Protein AF-A0A0S8AKG5-F1 (afdb_monomer)

Nearest PDB structures (foldseek):
  7lkm-assembly2_B  TM=8.120E-01  e=6.354E-02  Xanthomonas citri pv. citri str. 306
  5htl-assembly1_B  TM=9.696E-01  e=2.801E-01  Vibrio cholerae
  8pfa-assembly1_B  TM=9.242E-01  e=2.634E-01  Thermus thermophilus HB27
  7lko-assembly2_A  TM=8.336E-01  e=2.057E-01  Xanthomonas citri pv. citri str. 306

pLDDT: mean 70.26, std 14.14, range [35.06, 87.44]

Mean predicted aligned error: 18.58 Å

Secondary structure (DSSP, 8-state):
--HHHHHHHHHHHHHHHHHHTPPP---TT--HHHHHHHHHHHTT-----------------SS--SS--HHHHHHHTTSS-HHHHHHHHHHHHHH---HHHHHHHTTSS-HHHHHHHHHHHHHHHHHHHTTS--

Radius of gyration: 28.63 Å; Cα contacts (8 Å, |Δi|>4): 59; chains: 1; bounding box: 53×50×78 Å

Structure (mmCIF, N/CA/C/O backbone):
data_AF-A0A0S8AKG5-F1
#
_entry.id   AF-A0A0S8AKG5-F1
#
loop_
_atom_site.group_PDB
_atom_site.id
_atom_site.type_symbol
_atom_site.label_atom_id
_atom_site.label_alt_id
_atom_site.label_comp_id
_atom_site.label_asym_id
_atom_site.label_entity_id
_atom_site.label_seq_id
_atom_site.pdbx_PDB_ins_code
_atom_site.Cartn_x
_atom_site.Cartn_y
_atom_site.Cartn_z
_atom_site.occupancy
_atom_site.B_iso_or_equiv
_atom_site.auth_seq_id
_atom_site.auth_comp_id
_atom_site.auth_asym_id
_atom_site.auth_atom_id
_atom_site.pdbx_PDB_model_num
ATOM 1 N N . ALA A 1 1 ? 34.844 -9.598 -60.123 1.00 55.00 1 ALA A N 1
ATOM 2 C CA . ALA A 1 1 ? 34.206 -8.510 -59.350 1.00 55.00 1 ALA A CA 1
ATOM 3 C C . ALA A 1 1 ? 33.354 -9.052 -58.186 1.00 55.00 1 ALA A C 1
ATOM 5 O O . ALA A 1 1 ? 32.139 -8.953 -58.229 1.00 55.00 1 ALA A O 1
ATOM 6 N N . LYS A 1 2 ? 33.957 -9.677 -57.156 1.00 59.06 2 LYS A N 1
ATOM 7 C CA . LYS A 1 2 ? 33.202 -10.218 -55.993 1.00 59.06 2 LYS A CA 1
ATOM 8 C C . LYS A 1 2 ?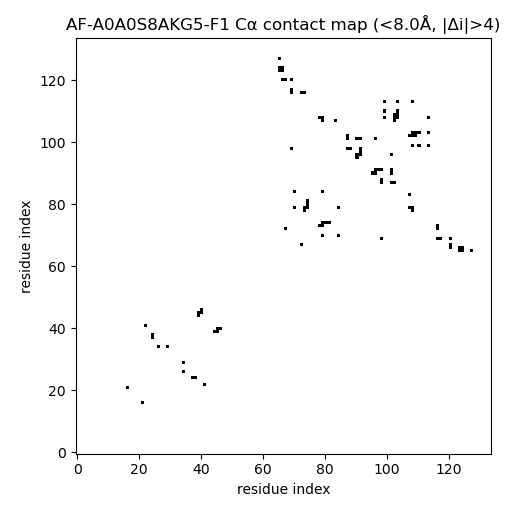 33.726 -9.782 -54.613 1.00 59.06 2 LYS A C 1
ATOM 10 O O . LYS A 1 2 ? 32.964 -9.810 -53.658 1.00 59.06 2 LYS A O 1
ATOM 15 N N . ARG A 1 3 ? 34.988 -9.339 -54.490 1.00 55.12 3 ARG A N 1
ATOM 16 C CA . ARG A 1 3 ? 35.557 -8.852 -53.212 1.00 55.12 3 ARG A CA 1
ATOM 17 C C . ARG A 1 3 ? 35.322 -7.361 -52.952 1.00 55.12 3 ARG A C 1
ATOM 19 O O . ARG A 1 3 ? 35.087 -7.000 -51.808 1.00 55.12 3 ARG A O 1
ATOM 26 N N . SER A 1 4 ? 35.331 -6.523 -53.990 1.00 61.53 4 SER A N 1
ATOM 27 C CA . SER A 1 4 ? 35.140 -5.071 -53.845 1.00 61.53 4 SER A CA 1
ATOM 28 C C . SER A 1 4 ? 33.756 -4.719 -53.292 1.00 61.53 4 SER A C 1
ATOM 30 O O . SER A 1 4 ? 33.658 -3.891 -52.395 1.00 61.53 4 SER A O 1
ATOM 32 N N . ASN A 1 5 ? 32.711 -5.430 -53.729 1.00 70.38 5 ASN A N 1
ATOM 33 C CA . ASN A 1 5 ? 31.357 -5.231 -53.208 1.00 70.38 5 ASN A CA 1
ATOM 34 C C . ASN A 1 5 ? 31.267 -5.640 -51.732 1.00 70.38 5 ASN A C 1
ATOM 36 O O . ASN A 1 5 ? 30.687 -4.915 -50.947 1.00 70.38 5 ASN A O 1
ATOM 40 N N . CYS A 1 6 ? 31.912 -6.736 -51.317 1.00 68.00 6 CYS A N 1
ATOM 41 C CA . CYS A 1 6 ? 31.912 -7.165 -49.912 1.00 68.00 6 CYS A CA 1
ATOM 42 C C . CYS A 1 6 ? 32.513 -6.103 -48.973 1.00 68.00 6 CYS A C 1
ATOM 44 O O . CYS A 1 6 ? 31.980 -5.850 -47.896 1.00 68.00 6 CYS A O 1
ATOM 46 N N . ILE A 1 7 ? 33.591 -5.435 -49.401 1.00 75.38 7 ILE A N 1
ATOM 47 C CA . ILE A 1 7 ? 34.216 -4.353 -48.626 1.00 75.38 7 ILE A CA 1
ATOM 48 C C . ILE A 1 7 ? 33.284 -3.139 -48.546 1.00 75.38 7 ILE A C 1
ATOM 50 O O . ILE A 1 7 ? 33.143 -2.548 -47.477 1.00 75.38 7 ILE A O 1
ATOM 54 N N . GLN A 1 8 ? 32.622 -2.796 -49.652 1.00 76.94 8 GLN A N 1
ATOM 55 C CA . GLN A 1 8 ? 31.691 -1.672 -49.710 1.00 76.94 8 GLN A CA 1
ATOM 56 C C . GLN A 1 8 ? 30.442 -1.912 -48.843 1.00 76.94 8 GLN A C 1
ATOM 58 O O . GLN A 1 8 ? 30.039 -1.025 -48.097 1.00 76.94 8 GLN A O 1
ATOM 63 N N . GLU A 1 9 ? 29.892 -3.128 -48.858 1.00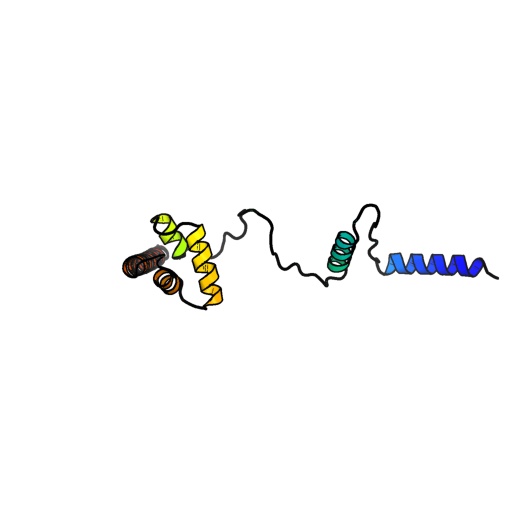 80.75 9 GLU A N 1
ATOM 64 C CA . GLU A 1 9 ? 28.770 -3.542 -48.002 1.00 80.75 9 GLU A CA 1
ATOM 65 C C . GLU A 1 9 ? 29.155 -3.530 -46.511 1.00 80.75 9 GLU A C 1
ATOM 67 O O . GLU A 1 9 ? 28.396 -3.048 -45.673 1.00 80.75 9 GLU A O 1
ATOM 72 N N . LEU A 1 10 ? 30.364 -3.988 -46.158 1.00 83.19 10 LEU A N 1
ATOM 73 C CA . LEU A 1 10 ? 30.881 -3.920 -44.783 1.00 83.19 10 LEU A CA 1
ATOM 74 C C . LEU A 1 10 ? 31.052 -2.474 -44.300 1.00 83.19 10 LEU A C 1
ATOM 76 O O . LEU A 1 10 ? 30.699 -2.154 -43.163 1.00 83.19 10 LEU A O 1
ATOM 80 N N . GLN A 1 11 ? 31.568 -1.592 -45.160 1.00 81.69 11 GLN A N 1
ATOM 81 C CA . GLN A 1 11 ? 31.696 -0.167 -44.853 1.00 81.69 11 GLN A CA 1
ATOM 82 C C . GLN A 1 11 ? 30.326 0.492 -44.682 1.00 81.69 11 GLN A C 1
ATOM 84 O O . GLN A 1 11 ? 30.123 1.236 -43.723 1.00 81.69 11 GLN A O 1
ATOM 89 N N . GLN A 1 12 ? 29.368 0.175 -45.552 1.00 82.62 12 GLN A N 1
ATOM 90 C CA . GLN A 1 12 ? 27.999 0.671 -45.452 1.00 82.62 12 GLN A CA 1
ATOM 91 C C . GLN A 1 12 ? 27.309 0.180 -44.172 1.00 82.62 12 GLN A C 1
ATOM 93 O O . GLN A 1 12 ? 26.713 0.981 -43.453 1.00 82.62 12 GLN A O 1
ATOM 98 N N . ALA A 1 13 ? 27.438 -1.103 -43.829 1.00 79.62 13 ALA A N 1
ATOM 99 C CA . ALA A 1 13 ? 26.899 -1.660 -42.590 1.00 79.62 13 ALA A CA 1
ATOM 100 C C . ALA A 1 13 ? 27.517 -0.996 -41.348 1.00 79.62 13 ALA A C 1
ATOM 102 O O . ALA A 1 13 ? 26.802 -0.668 -40.401 1.00 79.62 13 ALA A O 1
ATOM 103 N N . SER A 1 14 ? 28.828 -0.731 -41.369 1.00 74.06 14 SER A N 1
ATOM 104 C CA . SER A 1 14 ? 29.521 -0.017 -40.292 1.00 74.06 14 SER A CA 1
ATOM 105 C C . SER A 1 14 ? 29.022 1.425 -40.138 1.00 74.06 14 SER A C 1
ATOM 107 O O . SER A 1 14 ? 28.751 1.867 -39.020 1.00 74.06 14 SER A O 1
ATOM 109 N N . GLN A 1 15 ? 28.810 2.138 -41.250 1.00 80.44 15 GLN A N 1
ATOM 110 C CA . GLN A 1 15 ? 28.242 3.488 -41.237 1.00 80.44 15 GLN A CA 1
ATOM 111 C C . GLN A 1 15 ? 26.806 3.504 -40.709 1.00 80.44 15 GLN A C 1
ATOM 113 O O . GLN A 1 15 ? 26.457 4.386 -39.929 1.00 80.44 15 GLN A O 1
ATOM 118 N N . ILE A 1 16 ? 25.974 2.531 -41.091 1.00 79.62 16 ILE A N 1
ATOM 119 C CA . ILE A 1 16 ? 24.603 2.397 -40.579 1.00 79.62 16 ILE A CA 1
ATOM 120 C C . ILE A 1 16 ? 24.627 2.133 -39.069 1.00 79.62 16 ILE A C 1
ATOM 122 O O . ILE A 1 16 ? 23.898 2.787 -38.324 1.00 79.62 16 ILE A O 1
ATOM 126 N N . PHE A 1 17 ? 25.501 1.238 -38.607 1.00 77.12 17 PHE A N 1
ATOM 127 C CA . PHE A 1 17 ? 25.660 0.933 -37.187 1.00 77.12 17 PHE A CA 1
ATOM 128 C C . PHE A 1 17 ? 26.024 2.179 -36.365 1.00 77.12 17 PHE A C 1
ATOM 130 O O . PHE A 1 17 ? 25.383 2.453 -35.351 1.00 77.12 17 PHE A O 1
ATOM 137 N N . GLN A 1 18 ? 26.991 2.973 -36.838 1.00 71.50 18 GLN A N 1
ATOM 138 C CA . GLN A 1 18 ? 27.403 4.218 -36.181 1.00 71.50 18 GLN A CA 1
ATOM 139 C C . GLN A 1 18 ? 26.328 5.311 -36.260 1.00 71.50 18 GLN A C 1
ATOM 141 O O . GLN A 1 18 ? 26.066 5.990 -35.271 1.00 71.50 18 GLN A O 1
ATOM 146 N N . LYS A 1 19 ? 25.685 5.476 -37.423 1.00 74.38 19 LYS A N 1
ATOM 147 C CA . LYS A 1 19 ? 24.696 6.535 -37.674 1.00 74.38 19 LYS A CA 1
ATOM 148 C C . LYS A 1 19 ? 23.405 6.345 -36.879 1.00 74.38 19 LYS A C 1
ATOM 150 O O . LYS A 1 19 ? 22.830 7.330 -36.429 1.00 74.38 19 LYS A O 1
ATOM 155 N N . TYR A 1 20 ? 22.943 5.104 -36.729 1.00 72.25 20 TYR A N 1
ATOM 156 C CA . TYR A 1 20 ? 21.677 4.786 -36.059 1.00 72.25 20 TYR A CA 1
ATOM 157 C C . TYR A 1 20 ? 21.853 4.264 -34.628 1.00 72.25 20 TYR A C 1
ATOM 159 O O . TYR A 1 20 ? 20.861 3.897 -34.006 1.00 72.25 20 TYR A O 1
ATOM 167 N N . ASN A 1 21 ? 23.090 4.248 -34.110 1.00 68.31 21 ASN A N 1
ATOM 168 C CA . ASN A 1 21 ? 23.441 3.798 -32.760 1.00 68.31 21 ASN A CA 1
ATOM 169 C C . ASN A 1 21 ? 22.741 2.480 -32.385 1.00 68.31 21 ASN A C 1
ATOM 171 O O . ASN A 1 21 ? 22.055 2.381 -31.367 1.00 68.31 21 ASN A O 1
ATOM 175 N N . ILE A 1 22 ? 22.844 1.495 -33.283 1.00 73.12 22 ILE A N 1
ATOM 176 C CA . ILE A 1 22 ? 22.106 0.239 -33.157 1.00 73.12 22 ILE A CA 1
ATOM 177 C C . ILE A 1 22 ? 22.596 -0.475 -31.888 1.00 73.12 22 ILE A C 1
ATOM 179 O O . ILE A 1 22 ? 23.790 -0.775 -31.785 1.00 73.12 22 ILE A O 1
ATOM 183 N N . PRO A 1 23 ? 21.710 -0.771 -30.924 1.00 66.06 23 PRO A N 1
ATOM 184 C CA . PRO A 1 23 ? 22.117 -1.382 -29.670 1.00 66.06 23 PRO A CA 1
ATOM 185 C C . PRO A 1 23 ? 22.673 -2.785 -29.925 1.00 66.06 23 PRO A C 1
ATOM 187 O O . PRO A 1 23 ? 22.023 -3.639 -30.529 1.00 66.06 23 PRO A O 1
ATOM 190 N N . SER A 1 24 ? 23.898 -3.025 -29.458 1.00 70.62 24 SER A N 1
ATOM 191 C CA . SER A 1 24 ? 24.542 -4.337 -29.540 1.00 70.62 24 SER A CA 1
ATOM 192 C C . SER A 1 24 ? 24.359 -5.088 -28.222 1.00 70.62 24 SER A C 1
ATOM 194 O O . SER A 1 24 ? 24.686 -4.586 -27.147 1.00 70.62 24 SER A O 1
ATOM 196 N N . ILE A 1 25 ? 23.811 -6.301 -28.290 1.00 69.94 25 ILE A N 1
ATOM 197 C CA . ILE A 1 25 ? 23.574 -7.134 -27.109 1.00 69.94 25 ILE A CA 1
ATOM 198 C C . ILE A 1 25 ? 24.611 -8.250 -27.088 1.00 69.94 25 ILE A C 1
ATOM 200 O O . ILE A 1 25 ? 24.680 -9.071 -28.000 1.00 69.94 25 ILE A O 1
ATOM 204 N N . ASN A 1 26 ? 25.412 -8.299 -26.023 1.00 73.56 26 ASN A N 1
ATOM 205 C CA . ASN A 1 26 ? 26.331 -9.409 -25.801 1.00 73.56 26 ASN A CA 1
ATOM 206 C C . ASN A 1 26 ? 25.540 -10.656 -25.375 1.00 73.56 26 ASN A C 1
ATOM 208 O O . ASN A 1 26 ? 24.910 -10.656 -24.312 1.00 73.56 26 ASN A O 1
ATOM 212 N N . THR A 1 27 ? 25.587 -11.691 -26.217 1.00 70.94 27 THR A N 1
ATOM 213 C CA . THR A 1 27 ? 24.893 -12.976 -26.047 1.00 70.94 27 THR A CA 1
ATOM 214 C C . THR A 1 27 ? 25.693 -14.010 -25.258 1.00 70.94 27 THR A C 1
ATOM 216 O O . THR A 1 27 ? 25.167 -15.063 -24.900 1.00 70.94 27 THR A O 1
ATOM 219 N N . SER A 1 28 ? 26.959 -13.727 -24.946 1.00 63.50 28 SER A N 1
ATOM 220 C CA . SER A 1 28 ? 27.836 -14.687 -24.280 1.00 63.50 28 SER A CA 1
ATOM 221 C C . SER A 1 28 ? 27.394 -14.917 -22.833 1.00 63.50 28 SER A C 1
ATOM 223 O O . SER A 1 28 ? 27.409 -13.993 -22.021 1.00 63.50 28 SER A O 1
ATOM 225 N N . ARG A 1 29 ? 27.057 -16.174 -22.507 1.00 66.94 29 ARG A N 1
ATOM 226 C CA . ARG A 1 29 ? 26.613 -16.668 -21.183 1.00 66.94 29 ARG A CA 1
ATOM 227 C C . ARG A 1 29 ? 25.232 -16.209 -20.694 1.00 66.94 29 ARG A C 1
ATOM 229 O O . ARG A 1 29 ? 24.921 -16.441 -19.531 1.00 66.94 29 ARG A O 1
ATOM 236 N N . LYS A 1 30 ? 24.391 -15.624 -21.547 1.00 73.50 30 LYS A N 1
ATOM 237 C CA . LYS A 1 30 ? 23.005 -15.290 -21.177 1.00 73.50 30 LYS A CA 1
ATOM 238 C C . LYS A 1 30 ? 22.055 -16.397 -21.606 1.00 73.50 30 LYS A C 1
ATOM 240 O O . LYS A 1 30 ? 22.194 -16.918 -22.712 1.00 73.50 30 LYS A O 1
ATOM 245 N N . SER A 1 31 ? 21.097 -16.755 -20.751 1.00 80.56 31 SER A N 1
ATOM 246 C CA . SER A 1 31 ? 20.027 -17.659 -21.177 1.00 80.56 31 SER A CA 1
ATOM 247 C C . SER A 1 31 ? 19.070 -16.932 -22.128 1.00 80.56 31 SER A C 1
ATOM 249 O O . SER A 1 31 ? 19.050 -15.700 -22.214 1.00 80.56 31 SER A O 1
ATOM 251 N N . ILE A 1 32 ? 18.293 -17.710 -22.876 1.00 80.81 32 ILE A N 1
ATOM 252 C CA . ILE A 1 32 ? 17.367 -17.218 -23.903 1.00 80.81 32 ILE A CA 1
ATOM 253 C C . ILE A 1 32 ? 16.336 -16.253 -23.294 1.00 80.81 32 ILE A C 1
ATOM 255 O O . ILE A 1 32 ? 15.994 -15.238 -23.897 1.00 80.81 32 ILE A O 1
ATOM 259 N N . GLU A 1 33 ? 15.904 -16.517 -22.065 1.00 79.56 33 GLU A N 1
ATOM 260 C CA . GLU A 1 33 ? 14.991 -15.686 -21.283 1.00 79.56 33 GLU A CA 1
ATOM 261 C C . GLU A 1 33 ? 15.619 -14.339 -20.899 1.00 79.56 33 GLU A C 1
ATOM 263 O O . GLU A 1 33 ? 14.970 -13.296 -20.987 1.00 79.56 33 GLU A O 1
ATOM 268 N N . GLU A 1 34 ? 16.898 -14.339 -20.515 1.00 73.94 34 GLU A N 1
ATOM 269 C CA . GLU A 1 34 ? 17.625 -13.120 -20.150 1.00 73.94 34 GLU A CA 1
ATOM 270 C C . GLU A 1 34 ? 17.882 -12.230 -21.375 1.00 73.94 34 GLU A C 1
ATOM 272 O O . GLU A 1 34 ? 17.752 -11.004 -21.305 1.00 73.94 34 GLU A O 1
ATOM 277 N N . LEU A 1 35 ? 18.148 -12.849 -22.529 1.00 79.88 35 LEU A N 1
ATOM 278 C CA . LEU A 1 35 ? 18.235 -12.151 -23.811 1.00 79.88 35 LEU A CA 1
ATOM 279 C C . LEU A 1 35 ? 16.892 -11.550 -24.228 1.00 79.88 35 LEU A C 1
ATOM 281 O O . LEU A 1 35 ? 16.843 -10.374 -24.589 1.00 79.88 35 LEU A O 1
ATOM 285 N N . ALA A 1 36 ? 15.799 -12.310 -24.125 1.00 78.00 36 ALA A N 1
ATOM 286 C CA . ALA A 1 36 ? 14.460 -11.818 -24.435 1.00 78.00 36 ALA A CA 1
ATOM 287 C C . ALA A 1 36 ? 14.069 -10.628 -23.542 1.00 78.00 36 ALA A C 1
ATOM 289 O O . ALA A 1 36 ? 13.510 -9.641 -24.028 1.00 78.00 36 ALA A O 1
ATOM 290 N N . ALA A 1 37 ? 14.418 -10.678 -22.253 1.00 73.94 37 ALA A N 1
ATOM 291 C CA . ALA A 1 37 ? 14.180 -9.586 -21.316 1.00 73.94 37 ALA A CA 1
ATOM 292 C C . ALA A 1 37 ? 14.989 -8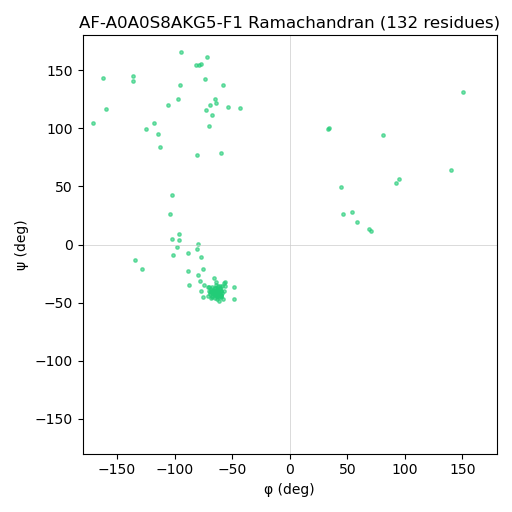.327 -21.665 1.00 73.94 37 ALA A C 1
ATOM 294 O O . ALA A 1 37 ? 14.445 -7.223 -21.601 1.00 73.94 37 ALA A O 1
ATOM 295 N N . GLN A 1 38 ? 16.258 -8.475 -22.056 1.00 78.88 38 GLN A N 1
ATOM 296 C CA . GLN A 1 38 ? 17.100 -7.343 -22.447 1.00 78.88 38 GLN A CA 1
ATOM 297 C C . GLN A 1 38 ? 16.610 -6.688 -23.745 1.00 78.88 38 GLN A C 1
ATOM 299 O O . GLN A 1 38 ? 16.471 -5.469 -23.795 1.00 78.88 38 GLN A O 1
ATOM 304 N N . ILE A 1 39 ? 16.273 -7.487 -24.762 1.00 77.75 39 ILE A N 1
ATOM 305 C CA . ILE A 1 39 ? 15.710 -6.996 -26.031 1.00 77.75 39 ILE A CA 1
ATOM 306 C C . ILE A 1 39 ? 14.394 -6.250 -25.778 1.00 77.75 39 ILE A C 1
ATOM 308 O O . ILE A 1 39 ? 14.185 -5.151 -26.285 1.00 77.75 39 ILE A O 1
ATOM 312 N N . SER A 1 40 ? 13.518 -6.812 -24.942 1.00 74.94 40 SER A N 1
ATOM 313 C CA . SER A 1 40 ? 12.215 -6.208 -24.635 1.00 74.94 40 SER A CA 1
ATOM 314 C C . SER A 1 40 ? 12.328 -4.881 -23.871 1.00 74.94 40 SER A C 1
ATOM 316 O O . SER A 1 40 ? 11.451 -4.024 -23.999 1.00 74.94 40 SER A O 1
ATOM 318 N N . GLN A 1 41 ? 13.393 -4.697 -23.082 1.00 70.56 41 GLN A N 1
ATOM 319 C CA . GLN A 1 41 ? 13.695 -3.434 -22.400 1.00 70.56 41 GLN A CA 1
ATOM 320 C C . GLN A 1 41 ? 14.260 -2.391 -23.368 1.00 70.56 41 GLN A C 1
ATOM 322 O O . GLN A 1 41 ? 13.796 -1.254 -23.358 1.00 70.56 41 GLN A O 1
ATOM 327 N N . GLU A 1 42 ? 15.199 -2.785 -24.228 1.00 68.62 42 GLU A N 1
ATOM 328 C CA . GLU A 1 42 ? 15.860 -1.890 -25.185 1.00 68.62 42 GLU A CA 1
ATOM 329 C C . GLU A 1 42 ? 14.894 -1.377 -26.269 1.00 68.62 42 GLU A C 1
ATOM 331 O O . GLU A 1 42 ? 14.931 -0.209 -26.641 1.00 68.62 42 GLU A O 1
ATOM 336 N N . ILE A 1 43 ? 13.958 -2.221 -26.726 1.00 71.31 43 ILE A N 1
ATOM 337 C CA . ILE A 1 43 ? 12.913 -1.850 -27.705 1.00 71.31 43 ILE A CA 1
ATOM 338 C C . ILE A 1 43 ? 11.742 -1.103 -27.020 1.00 71.31 43 ILE A C 1
ATOM 340 O O . ILE A 1 43 ? 10.810 -0.638 -27.673 1.00 71.31 43 ILE A O 1
ATOM 344 N N . GLY A 1 44 ? 11.764 -0.952 -25.690 1.00 66.06 44 GLY A N 1
ATOM 345 C CA . GLY A 1 44 ? 10.748 -0.201 -24.942 1.00 66.06 44 GLY A CA 1
ATOM 346 C C . GLY A 1 44 ? 9.372 -0.874 -24.869 1.00 66.06 44 GLY A C 1
ATOM 347 O O . GLY A 1 44 ? 8.403 -0.248 -24.437 1.00 66.06 44 GLY A O 1
ATOM 348 N N . LEU A 1 45 ? 9.273 -2.151 -25.254 1.00 61.00 45 LEU A N 1
ATOM 349 C CA . LEU A 1 45 ? 8.031 -2.932 -25.210 1.00 61.00 45 LEU A CA 1
ATOM 350 C C . LEU A 1 45 ? 7.663 -3.359 -23.783 1.00 61.00 45 LEU A C 1
ATOM 352 O O . LEU A 1 45 ? 6.500 -3.636 -23.501 1.00 61.00 45 LEU A O 1
ATOM 356 N N . TYR A 1 46 ? 8.635 -3.381 -22.866 1.00 52.09 46 TYR A N 1
ATOM 357 C CA . TYR A 1 46 ? 8.429 -3.816 -21.487 1.00 52.09 46 TYR A CA 1
ATOM 358 C C . TYR A 1 46 ? 8.588 -2.662 -20.488 1.00 52.09 46 TYR A C 1
ATOM 360 O O . TYR A 1 46 ? 9.622 -2.501 -19.836 1.00 52.09 46 TYR A O 1
ATOM 368 N N . LYS A 1 47 ? 7.525 -1.874 -20.281 1.00 52.53 47 LYS A N 1
ATOM 369 C CA . LYS A 1 47 ? 7.372 -1.144 -19.013 1.00 52.53 47 LYS A CA 1
ATOM 370 C C . LYS A 1 47 ? 7.069 -2.187 -17.943 1.00 52.53 47 LYS A C 1
ATOM 372 O O . LYS A 1 47 ? 5.950 -2.682 -17.886 1.00 52.53 47 LYS A O 1
ATOM 377 N N . LYS A 1 48 ? 8.068 -2.554 -17.131 1.00 51.34 48 LYS A N 1
ATOM 378 C CA . LYS A 1 48 ? 7.906 -3.496 -16.010 1.00 51.34 48 LYS A CA 1
ATOM 379 C C . LYS A 1 48 ? 6.614 -3.181 -15.235 1.00 51.34 48 LYS A C 1
ATOM 381 O O . LYS A 1 48 ? 6.551 -2.118 -14.613 1.00 51.34 48 LYS A O 1
ATOM 386 N N . PRO A 1 49 ? 5.616 -4.079 -15.169 1.00 46.62 49 PRO A N 1
ATOM 387 C CA . PRO A 1 49 ? 4.749 -4.088 -14.009 1.00 46.62 49 PRO A CA 1
ATOM 388 C C . PRO A 1 49 ? 5.632 -4.540 -12.841 1.00 46.62 49 PRO A C 1
ATOM 390 O O . PRO A 1 49 ? 6.146 -5.655 -12.829 1.00 46.62 49 PRO A O 1
ATOM 393 N N . ASN A 1 50 ? 5.893 -3.626 -11.907 1.00 45.25 50 ASN A N 1
ATOM 394 C CA . ASN A 1 50 ? 6.635 -3.865 -10.669 1.00 45.25 50 ASN A CA 1
ATOM 395 C C . ASN A 1 50 ? 5.943 -4.938 -9.810 1.00 45.25 50 ASN A C 1
ATOM 397 O O . ASN A 1 50 ? 5.262 -4.623 -8.837 1.00 45.25 50 ASN A O 1
ATOM 401 N N . LEU A 1 51 ? 6.113 -6.209 -10.157 1.00 51.56 51 LEU A N 1
ATOM 402 C CA . LEU A 1 51 ? 5.656 -7.340 -9.366 1.00 51.56 51 LEU A CA 1
ATOM 403 C C . LEU A 1 51 ? 6.874 -8.166 -8.950 1.00 51.56 51 LEU A C 1
ATOM 405 O O . LEU A 1 51 ? 7.452 -8.910 -9.732 1.00 51.56 51 LEU A O 1
ATOM 409 N N . LEU A 1 52 ? 7.196 -7.993 -7.665 1.00 54.69 52 LEU A N 1
ATOM 410 C CA . LEU A 1 52 ? 8.049 -8.808 -6.801 1.00 54.69 52 LEU A CA 1
ATOM 411 C C . LEU A 1 52 ? 9.573 -8.617 -6.898 1.00 54.69 52 LEU A C 1
ATOM 413 O O . LEU A 1 52 ? 10.275 -9.376 -7.557 1.00 54.69 52 LEU A O 1
ATOM 417 N N . ARG A 1 53 ? 10.103 -7.757 -6.012 1.00 41.00 53 ARG A N 1
ATOM 418 C CA . ARG A 1 53 ? 11.068 -8.226 -4.997 1.00 41.00 53 ARG A CA 1
ATOM 419 C C . ARG A 1 53 ? 11.196 -7.275 -3.797 1.00 41.00 53 ARG A C 1
ATOM 421 O O . ARG A 1 53 ? 11.604 -6.132 -3.932 1.00 41.00 53 ARG A O 1
ATOM 428 N N . SER A 1 54 ? 10.819 -7.804 -2.631 1.00 47.31 54 SER A N 1
ATOM 429 C CA . SER A 1 54 ? 11.463 -7.647 -1.315 1.00 47.31 54 SER A CA 1
ATOM 430 C C . SER A 1 54 ? 12.150 -6.313 -0.959 1.00 47.31 54 SER A C 1
ATOM 432 O O . SER A 1 54 ? 13.320 -6.124 -1.279 1.00 47.31 54 SER A O 1
ATOM 434 N N . ALA A 1 55 ? 11.445 -5.480 -0.184 1.00 38.09 55 ALA A N 1
ATOM 435 C CA . ALA A 1 55 ? 11.904 -4.711 0.992 1.00 38.09 55 ALA A CA 1
ATOM 436 C C . ALA A 1 55 ? 11.089 -3.406 1.120 1.00 38.09 55 ALA A C 1
ATOM 438 O O . ALA A 1 55 ? 10.956 -2.671 0.141 1.00 38.09 55 ALA A O 1
ATOM 439 N N . PRO A 1 56 ? 10.554 -3.062 2.306 1.00 43.97 56 PRO A N 1
ATOM 440 C CA . PRO A 1 56 ? 9.932 -1.765 2.538 1.00 43.97 56 PRO A CA 1
ATOM 441 C C . PRO A 1 56 ? 11.022 -0.717 2.804 1.00 43.97 56 PRO A C 1
ATOM 443 O O . PRO A 1 56 ? 11.251 -0.323 3.944 1.00 43.97 56 PRO A O 1
ATOM 446 N N . SER A 1 57 ? 11.698 -0.253 1.755 1.00 39.56 57 SER A N 1
ATOM 447 C CA . SER A 1 57 ? 12.675 0.834 1.865 1.00 39.56 57 SER A CA 1
ATOM 448 C C . SER A 1 57 ? 12.205 2.067 1.106 1.00 39.56 57 SER A C 1
ATOM 450 O O . SER A 1 57 ? 12.406 2.204 -0.093 1.00 39.56 57 SER A O 1
ATOM 452 N N . ARG A 1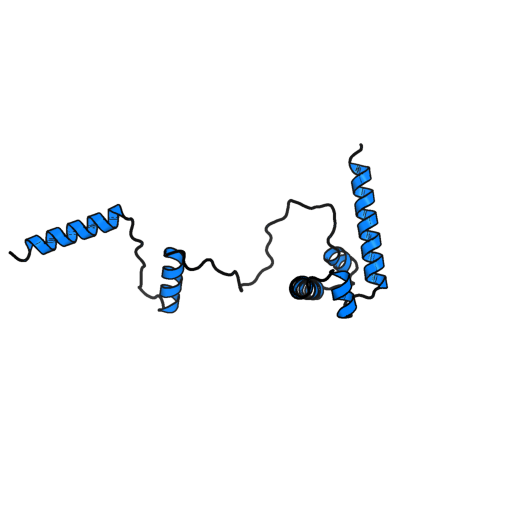 58 ? 11.566 2.957 1.875 1.00 44.28 58 ARG A N 1
ATOM 453 C CA . ARG A 1 58 ? 11.685 4.422 1.819 1.00 44.28 58 ARG A CA 1
ATOM 454 C C . ARG A 1 58 ? 11.941 5.038 0.439 1.00 44.28 58 ARG A C 1
ATOM 456 O O . ARG A 1 58 ? 13.087 5.236 0.053 1.00 44.28 58 ARG A O 1
ATOM 463 N N . THR A 1 59 ? 10.891 5.539 -0.200 1.00 38.16 59 THR A N 1
ATOM 464 C CA . THR A 1 59 ? 10.940 6.842 -0.889 1.00 38.16 59 THR A CA 1
ATOM 465 C C . THR A 1 59 ? 9.515 7.329 -1.138 1.00 38.16 59 THR A C 1
ATOM 467 O O . THR A 1 59 ? 8.640 6.517 -1.414 1.00 38.16 59 THR A O 1
ATOM 470 N N . LEU A 1 60 ? 9.304 8.646 -1.016 1.00 41.66 60 LEU A N 1
ATOM 471 C CA . LEU A 1 60 ? 8.030 9.387 -0.934 1.00 41.66 60 LEU A CA 1
ATOM 472 C C . LEU A 1 60 ? 7.505 9.635 0.49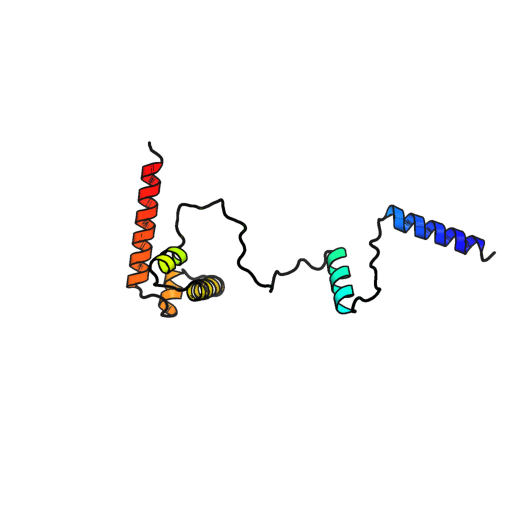5 1.00 41.66 60 LEU A C 1
ATOM 474 O O . LEU A 1 60 ? 6.348 9.389 0.822 1.00 41.66 60 LEU A O 1
ATOM 478 N N . GLN A 1 61 ? 8.361 10.203 1.351 1.00 44.31 61 GLN A N 1
ATOM 479 C CA . GLN A 1 61 ? 7.893 11.280 2.231 1.00 44.31 61 GLN A CA 1
ATOM 480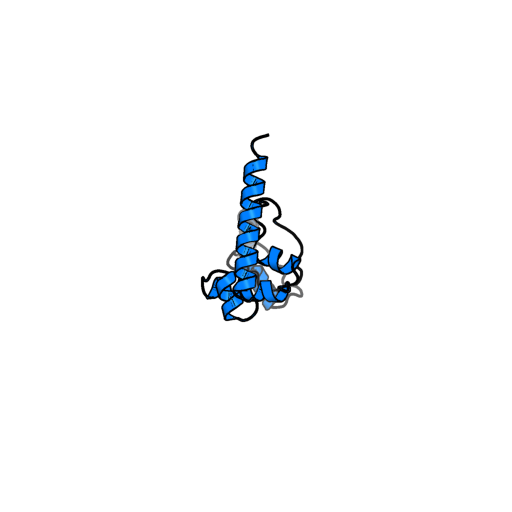 C C . GLN A 1 61 ? 7.837 12.589 1.421 1.00 44.31 61 GLN A C 1
ATOM 482 O O . GLN A 1 61 ? 8.604 12.746 0.475 1.00 44.31 61 GLN A O 1
ATOM 487 N N . ALA A 1 62 ? 6.977 13.515 1.859 1.00 43.31 62 ALA A N 1
ATOM 488 C CA . ALA A 1 62 ? 6.862 14.921 1.441 1.00 43.31 62 ALA A CA 1
ATOM 489 C C . ALA A 1 62 ? 5.833 15.285 0.346 1.00 43.31 62 ALA A C 1
ATOM 491 O O . ALA A 1 62 ? 6.156 15.956 -0.627 1.00 43.31 62 ALA A O 1
ATOM 492 N N . LYS A 1 63 ? 4.554 14.951 0.580 1.00 35.06 63 LYS A N 1
ATOM 493 C CA . LYS A 1 63 ? 3.438 15.929 0.602 1.00 35.06 63 LYS A CA 1
ATOM 494 C C . LYS A 1 63 ? 2.171 15.232 1.110 1.00 35.06 63 LYS A C 1
ATOM 496 O O . LYS A 1 63 ? 1.616 14.425 0.387 1.00 35.06 63 LYS A O 1
ATOM 501 N N . GLU A 1 64 ? 1.810 15.506 2.369 1.00 42.56 64 GLU A N 1
ATOM 502 C CA . GLU A 1 64 ? 0.531 15.244 3.083 1.00 42.56 64 GLU A CA 1
ATOM 503 C C . GLU A 1 64 ? 0.807 14.793 4.528 1.00 42.56 64 GLU A C 1
ATOM 505 O O . GLU A 1 64 ? 0.535 13.667 4.937 1.00 42.56 64 GLU A O 1
ATOM 510 N N . HIS A 1 65 ? 1.395 15.691 5.319 1.00 43.12 65 HIS A N 1
ATOM 511 C CA . HIS A 1 65 ? 1.719 15.460 6.727 1.00 43.12 65 HIS A CA 1
ATOM 512 C C . HIS A 1 65 ? 0.721 16.137 7.679 1.00 43.12 65 HIS A C 1
ATOM 514 O O . HIS A 1 65 ? 1.128 16.743 8.661 1.00 43.12 65 HIS A O 1
ATOM 520 N N . MET A 1 66 ? -0.586 16.070 7.410 1.00 43.03 66 MET A N 1
ATOM 521 C CA . MET A 1 66 ? -1.562 16.664 8.345 1.00 43.03 66 MET A CA 1
ATOM 522 C C . MET A 1 66 ? -2.771 15.786 8.672 1.00 43.03 66 MET A C 1
ATOM 524 O O . MET A 1 66 ? -3.458 16.043 9.654 1.00 43.03 66 MET A O 1
ATOM 528 N N . LEU A 1 67 ? -3.014 14.706 7.926 1.00 46.69 67 LEU A N 1
ATOM 529 C CA . LEU A 1 67 ? -4.063 13.744 8.257 1.00 46.69 67 LEU A CA 1
ATOM 530 C C . LEU A 1 67 ? -3.427 12.362 8.342 1.00 46.69 67 LEU A C 1
ATOM 532 O O . LEU A 1 67 ? -3.160 11.716 7.330 1.00 46.69 67 LEU A O 1
ATOM 536 N N . GLN A 1 68 ? -3.143 11.916 9.565 1.00 56.06 68 GLN A N 1
ATOM 537 C CA . GLN A 1 68 ? -2.726 10.540 9.810 1.00 56.06 68 GLN A CA 1
ATOM 538 C C . GLN A 1 68 ? -3.772 9.605 9.192 1.00 56.06 68 GLN A C 1
ATOM 540 O O . GLN A 1 68 ? -4.948 9.645 9.557 1.00 56.06 68 GLN A O 1
ATOM 545 N N . LYS A 1 69 ? -3.364 8.786 8.214 1.00 69.25 69 LYS A N 1
ATOM 546 C CA . LYS A 1 69 ? -4.268 7.816 7.581 1.00 69.25 69 LYS A CA 1
ATOM 547 C C . LYS A 1 69 ? -4.812 6.893 8.677 1.00 69.25 69 LYS A C 1
ATOM 549 O O . LYS A 1 69 ? -4.040 6.439 9.517 1.00 69.25 69 LYS A O 1
ATOM 554 N N . ILE A 1 70 ? -6.111 6.580 8.654 1.00 72.69 70 ILE A N 1
ATOM 555 C CA . ILE A 1 70 ? -6.793 5.763 9.684 1.00 72.69 70 ILE A CA 1
ATOM 556 C C . ILE A 1 70 ? -6.022 4.470 10.010 1.00 72.69 70 ILE A C 1
ATOM 558 O O . ILE A 1 70 ? -5.932 4.084 11.172 1.00 72.69 70 ILE A O 1
ATOM 562 N N . GLY A 1 71 ? -5.387 3.842 9.014 1.00 75.94 71 GLY A N 1
ATOM 563 C CA . GLY A 1 71 ? -4.534 2.667 9.222 1.00 75.94 71 GLY A CA 1
ATOM 564 C C . GLY A 1 71 ? -3.323 2.915 10.135 1.00 75.94 71 GLY A C 1
ATOM 565 O O . GLY A 1 71 ? -3.011 2.070 10.964 1.00 75.94 71 GLY A O 1
ATOM 566 N N . GLN A 1 72 ? -2.668 4.079 10.055 1.00 75.69 72 GLN A N 1
ATOM 567 C CA . GLN A 1 72 ? -1.563 4.435 10.959 1.00 75.69 72 GLN A CA 1
ATOM 568 C C . GLN A 1 72 ? -2.044 4.701 12.386 1.00 75.69 72 GLN A C 1
ATOM 570 O O . GLN A 1 72 ? -1.405 4.256 13.338 1.00 75.69 72 GLN A O 1
ATOM 575 N N . LEU A 1 73 ? -3.189 5.371 12.540 1.00 77.75 73 LEU A N 1
ATOM 576 C CA . LEU A 1 73 ? -3.816 5.576 13.848 1.00 77.75 73 LEU A CA 1
ATOM 577 C C . LEU A 1 73 ? -4.197 4.245 14.505 1.00 77.75 73 LEU A C 1
ATOM 579 O O . LEU A 1 73 ? -3.940 4.040 15.691 1.00 77.75 73 LEU A O 1
ATOM 583 N N . ALA A 1 74 ? -4.749 3.319 13.723 1.00 79.25 74 ALA A N 1
ATOM 584 C CA . ALA A 1 74 ? -5.098 1.988 14.198 1.00 79.25 74 ALA A CA 1
ATOM 585 C C . ALA A 1 74 ? -3.862 1.164 14.605 1.00 79.25 74 ALA A C 1
ATOM 587 O O . ALA A 1 74 ? -3.907 0.482 15.628 1.00 79.25 74 ALA A O 1
ATOM 588 N N . MET A 1 75 ? -2.743 1.284 13.876 1.00 83.00 75 MET A N 1
ATOM 589 C CA . MET A 1 75 ? -1.465 0.669 14.271 1.00 83.00 75 MET A CA 1
ATOM 590 C C . MET A 1 75 ? -0.918 1.262 15.571 1.00 83.00 75 MET A C 1
ATOM 592 O O . MET A 1 75 ? -0.506 0.523 16.461 1.00 83.00 75 MET A O 1
ATOM 596 N N . SER A 1 76 ? -0.966 2.589 15.721 1.00 80.50 76 SER A N 1
ATOM 597 C CA . SER A 1 76 ? -0.519 3.275 16.942 1.00 80.50 76 SER A CA 1
ATOM 598 C C . SER A 1 76 ? -1.316 2.835 18.177 1.00 80.50 76 SER A C 1
ATOM 600 O O . SER A 1 76 ? -0.769 2.656 19.264 1.00 80.50 76 SER A O 1
ATOM 602 N N . LYS A 1 77 ? -2.613 2.565 18.000 1.00 78.44 77 LYS A N 1
ATOM 603 C CA . LYS A 1 77 ? -3.496 2.035 19.048 1.00 78.44 77 LYS A CA 1
ATOM 604 C C . LYS A 1 77 ? -3.372 0.521 19.273 1.00 78.44 77 LYS A C 1
ATOM 606 O O . LYS A 1 77 ? -4.080 0.000 20.129 1.00 78.44 77 LYS A O 1
ATOM 611 N N . LYS A 1 78 ? -2.493 -0.177 18.538 1.00 81.44 78 LYS A N 1
ATOM 612 C CA . LYS A 1 78 ? -2.384 -1.650 18.504 1.00 81.44 78 LYS A CA 1
ATOM 613 C C . LYS A 1 78 ? -3.706 -2.355 18.164 1.00 81.44 78 LYS A C 1
ATOM 615 O O . LYS A 1 78 ? -3.939 -3.476 18.597 1.00 81.44 78 LYS A O 1
ATOM 620 N N . TRP A 1 79 ? -4.589 -1.690 17.420 1.00 83.62 79 TRP A N 1
ATOM 621 C CA . TRP A 1 79 ? -5.855 -2.274 16.961 1.00 83.62 79 TRP A CA 1
ATOM 622 C C . TRP A 1 79 ? -5.708 -3.009 15.636 1.00 83.62 79 TRP A C 1
ATOM 624 O O . TRP A 1 79 ? -6.529 -3.859 15.326 1.00 83.62 79 TRP A O 1
ATO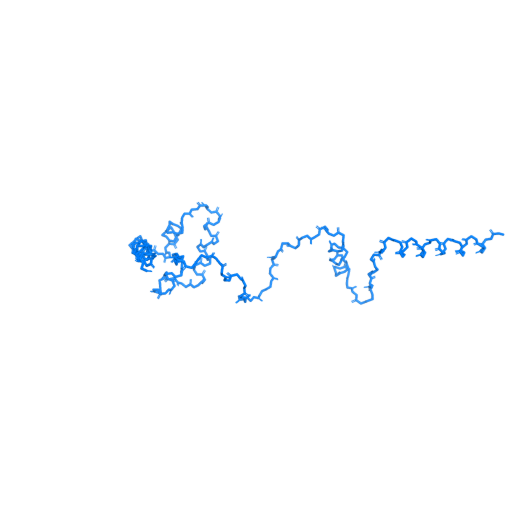M 634 N N . LEU A 1 80 ? -4.686 -2.657 14.856 1.00 82.75 80 LEU A N 1
ATOM 635 C CA . LEU A 1 80 ? -4.348 -3.324 13.609 1.00 82.75 80 LEU A CA 1
ATOM 636 C C . LEU A 1 80 ? -2.845 -3.536 13.523 1.00 82.75 80 LEU A C 1
ATOM 638 O O . LEU A 1 80 ? -2.053 -2.651 13.848 1.00 82.75 80 LEU A O 1
ATOM 642 N N . SER A 1 81 ? -2.469 -4.689 13.005 1.00 84.06 81 SER A N 1
ATOM 643 C CA . SER A 1 81 ? -1.114 -5.026 12.603 1.00 84.06 81 SER A CA 1
ATOM 644 C C . SER A 1 81 ? -0.822 -4.442 11.216 1.00 84.06 81 SER A C 1
ATOM 646 O O . SER A 1 81 ? -1.738 -4.251 10.409 1.00 84.06 81 SER A O 1
ATOM 648 N N . PRO A 1 82 ? 0.451 -4.179 10.876 1.00 78.00 82 PRO A N 1
ATOM 649 C CA . PRO A 1 82 ? 0.822 -3.697 9.545 1.00 78.00 82 PRO A CA 1
ATOM 650 C C . PRO A 1 82 ? 0.348 -4.632 8.420 1.00 78.00 82 PRO A C 1
ATOM 652 O O . PRO A 1 82 ? -0.010 -4.162 7.340 1.00 78.00 82 PRO A O 1
ATOM 655 N N . ASP A 1 83 ? 0.295 -5.941 8.670 1.00 80.31 83 ASP A N 1
ATOM 656 C CA . ASP A 1 83 ? -0.232 -6.928 7.723 1.00 80.31 83 ASP A CA 1
ATOM 657 C C . ASP A 1 83 ? -1.746 -6.818 7.525 1.00 80.31 83 ASP A C 1
ATOM 659 O O . ASP A 1 83 ? -2.222 -6.826 6.390 1.00 80.31 83 ASP A O 1
ATOM 663 N N . GLU A 1 84 ? -2.500 -6.594 8.599 1.00 81.56 84 GLU A N 1
ATOM 664 C CA . GLU A 1 84 ? -3.954 -6.402 8.542 1.00 81.56 84 GLU A CA 1
ATOM 665 C C . GLU A 1 84 ? -4.305 -5.098 7.815 1.00 81.56 84 GLU A C 1
ATOM 667 O O . GLU A 1 84 ? -5.192 -5.071 6.962 1.00 81.56 84 GLU A O 1
ATOM 672 N N . VAL A 1 85 ? -3.544 -4.022 8.055 1.00 83.25 85 VAL A N 1
ATOM 673 C CA . VAL A 1 85 ? -3.685 -2.762 7.305 1.00 83.25 85 VAL A CA 1
ATOM 674 C C . VAL A 1 85 ? -3.438 -2.982 5.815 1.00 83.25 85 VAL A C 1
ATOM 676 O O . VAL A 1 85 ? -4.210 -2.487 4.990 1.00 83.25 85 VAL A O 1
ATOM 679 N N . ARG A 1 86 ? -2.395 -3.738 5.448 1.00 81.25 86 ARG A N 1
ATOM 680 C CA . ARG A 1 86 ? -2.117 -4.084 4.045 1.00 81.25 86 ARG A CA 1
ATOM 681 C C . ARG A 1 86 ? -3.274 -4.857 3.420 1.00 81.25 86 ARG A C 1
ATOM 683 O O . ARG A 1 86 ? -3.676 -4.544 2.300 1.00 81.25 86 ARG A O 1
ATOM 690 N N . GLN A 1 87 ? -3.833 -5.818 4.145 1.00 80.69 87 GLN A N 1
ATOM 691 C CA . GLN A 1 87 ? -4.940 -6.636 3.665 1.00 80.69 87 GLN A CA 1
ATOM 692 C C . GLN A 1 87 ? -6.225 -5.816 3.483 1.00 80.69 87 GLN A C 1
ATOM 694 O O . GLN A 1 87 ? -6.916 -5.971 2.477 1.00 80.69 87 GLN A O 1
ATOM 699 N N . ILE A 1 88 ? -6.517 -4.885 4.395 1.00 80.81 88 ILE A N 1
ATOM 700 C CA . ILE A 1 88 ? -7.643 -3.952 4.260 1.00 80.81 88 ILE A CA 1
ATOM 701 C C . ILE A 1 88 ? -7.416 -3.001 3.078 1.00 80.81 88 ILE A C 1
ATOM 703 O O . ILE A 1 88 ? -8.338 -2.786 2.299 1.00 80.81 88 ILE A O 1
ATOM 707 N N . MET A 1 89 ? -6.203 -2.468 2.892 1.00 76.75 89 MET A N 1
ATOM 708 C CA . MET A 1 89 ? -5.874 -1.596 1.754 1.00 76.75 89 MET A CA 1
ATOM 709 C C . MET A 1 89 ? -5.993 -2.308 0.405 1.00 76.75 89 MET A C 1
ATOM 711 O O . MET A 1 89 ? -6.429 -1.701 -0.573 1.00 76.75 89 MET A O 1
ATOM 715 N N . PHE A 1 90 ? -5.612 -3.583 0.339 1.00 80.56 90 PHE A N 1
ATOM 716 C CA . PHE A 1 90 ? -5.806 -4.392 -0.861 1.00 80.56 90 PHE A CA 1
ATOM 717 C C . PHE A 1 90 ? -7.295 -4.483 -1.214 1.00 80.56 90 PHE A C 1
ATOM 719 O O . PHE A 1 90 ? -7.688 -4.276 -2.359 1.00 80.56 90 PHE A O 1
ATOM 726 N N . CYS A 1 91 ? -8.141 -4.692 -0.210 1.00 78.62 91 CYS A N 1
ATOM 727 C CA . CYS A 1 91 ? -9.578 -4.851 -0.416 1.00 78.62 91 CYS A CA 1
ATOM 728 C C . CYS A 1 91 ? -10.312 -3.534 -0.603 1.00 78.62 91 CYS A C 1
ATOM 730 O O . CYS A 1 91 ? -11.291 -3.492 -1.329 1.00 78.62 91 CYS A O 1
ATOM 732 N N . GLN A 1 92 ? -9.783 -2.441 -0.063 1.00 78.06 92 GLN A N 1
ATOM 733 C CA . GLN A 1 92 ? -10.234 -1.095 -0.385 1.00 78.06 92 GLN A CA 1
ATOM 734 C C . GLN A 1 92 ? -10.140 -0.812 -1.892 1.00 78.06 92 GLN A C 1
ATOM 736 O O . GLN A 1 92 ? -11.034 -0.188 -2.449 1.00 78.06 92 GLN A O 1
ATOM 741 N N . LYS A 1 93 ? -9.065 -1.275 -2.548 1.00 75.19 93 LYS A N 1
ATOM 742 C CA . LYS A 1 93 ? -8.879 -1.118 -3.999 1.00 75.19 93 LYS A CA 1
ATOM 743 C C . LYS A 1 93 ? -9.767 -2.052 -4.817 1.00 75.19 93 LYS A C 1
ATOM 745 O O . LYS A 1 93 ? -10.172 -1.673 -5.903 1.00 75.19 93 LYS A O 1
ATOM 750 N N . ALA A 1 94 ? -10.020 -3.260 -4.316 1.00 76.94 94 ALA A N 1
ATOM 751 C CA . ALA A 1 94 ? -10.837 -4.251 -5.012 1.00 76.94 94 ALA A CA 1
ATOM 752 C C . ALA A 1 94 ? -12.343 -3.952 -4.913 1.00 76.94 94 ALA A C 1
ATOM 754 O O . ALA A 1 94 ? -13.056 -4.106 -5.894 1.00 76.94 94 ALA A O 1
ATOM 755 N N . ASP A 1 95 ? -12.806 -3.511 -3.741 1.00 72.19 95 ASP A N 1
ATOM 756 C CA . ASP A 1 95 ? -14.226 -3.279 -3.449 1.00 72.19 95 ASP A CA 1
ATOM 757 C C . ASP A 1 95 ? -14.640 -1.798 -3.600 1.00 72.19 95 ASP A C 1
ATOM 759 O O . ASP A 1 95 ? -15.789 -1.464 -3.322 1.00 72.19 95 ASP A O 1
ATOM 763 N N . GLU A 1 96 ? -13.704 -0.892 -3.929 1.00 74.94 96 GLU A N 1
ATOM 764 C CA . GLU A 1 96 ? -13.878 0.580 -3.931 1.00 74.94 96 GLU A CA 1
ATOM 765 C C . GLU A 1 96 ? -14.577 1.140 -2.668 1.00 74.94 96 GLU A C 1
ATOM 767 O O . GLU A 1 96 ? -15.206 2.200 -2.665 1.00 74.94 96 GLU A O 1
ATOM 772 N N . ALA A 1 97 ? -14.455 0.430 -1.546 1.00 78.38 97 ALA A N 1
ATOM 773 C CA . ALA A 1 97 ? -15.149 0.737 -0.302 1.00 78.38 97 ALA A CA 1
ATOM 774 C C . ALA A 1 97 ? -14.295 1.595 0.644 1.00 78.38 97 ALA A C 1
ATOM 776 O O . ALA A 1 97 ? -13.078 1.720 0.508 1.00 78.38 97 ALA A O 1
ATOM 777 N N . LYS A 1 98 ? -14.917 2.183 1.674 1.00 81.38 98 LYS A N 1
ATOM 778 C CA . LYS A 1 98 ? -14.181 2.951 2.695 1.00 81.38 98 LYS A CA 1
ATOM 779 C C . LYS A 1 98 ? -13.409 2.009 3.626 1.00 81.38 98 LYS A C 1
ATOM 781 O O . LYS A 1 98 ? -13.941 0.985 4.048 1.00 81.38 98 LYS A O 1
ATOM 786 N N . PHE A 1 99 ? -12.202 2.405 4.044 1.00 81.25 99 PHE A N 1
ATOM 787 C CA . PHE A 1 99 ? -11.338 1.617 4.945 1.00 81.25 99 PHE A CA 1
ATOM 788 C C . PHE A 1 99 ? -12.083 1.086 6.184 1.00 81.25 99 PHE A C 1
ATOM 790 O O . PHE A 1 99 ? -12.008 -0.098 6.496 1.00 81.25 99 PHE A O 1
ATOM 797 N N . GLY A 1 100 ? -12.859 1.945 6.856 1.00 81.19 100 GLY A N 1
ATOM 798 C CA . GLY A 1 100 ? -13.635 1.553 8.035 1.00 81.19 100 GLY A CA 1
ATOM 799 C C . GLY A 1 100 ? -14.721 0.511 7.746 1.00 81.19 100 GLY A C 1
ATOM 800 O O . GLY A 1 100 ? -14.950 -0.369 8.567 1.00 81.19 100 GLY A O 1
ATOM 801 N N . GLN A 1 101 ? -15.354 0.557 6.569 1.00 82.06 101 GLN A N 1
ATOM 802 C CA . GLN A 1 101 ? -16.373 -0.424 6.177 1.00 82.06 101 GLN A CA 1
ATOM 803 C C . GLN A 1 101 ? -15.743 -1.787 5.889 1.00 82.06 101 GLN A C 1
ATOM 805 O O . GLN A 1 101 ? -16.241 -2.801 6.368 1.00 82.06 101 GLN A O 1
ATOM 810 N N . VAL A 1 102 ? -14.618 -1.809 5.165 1.00 84.56 102 VAL A N 1
ATOM 811 C CA . VAL A 1 102 ? -13.867 -3.043 4.881 1.00 84.56 102 VAL A CA 1
ATOM 812 C C . VAL A 1 102 ? -13.349 -3.672 6.176 1.00 84.56 102 VAL A C 1
ATOM 814 O O . VAL A 1 102 ? -13.444 -4.886 6.348 1.00 84.56 102 VAL A O 1
ATOM 817 N N . ALA A 1 103 ? -12.854 -2.855 7.109 1.00 84.44 103 ALA A N 1
ATOM 818 C CA . ALA A 1 103 ? -12.344 -3.335 8.388 1.00 84.44 103 ALA A CA 1
ATOM 819 C C . ALA A 1 103 ? -13.438 -3.968 9.265 1.00 84.44 103 ALA A C 1
ATOM 821 O O . ALA A 1 103 ? -13.202 -5.023 9.849 1.00 84.44 103 ALA A O 1
ATOM 822 N N . VAL A 1 104 ? -14.641 -3.380 9.303 1.00 87.44 104 VAL A N 1
ATOM 823 C CA . VAL A 1 104 ? -15.798 -3.962 10.011 1.00 87.44 104 VAL A CA 1
ATOM 824 C C . VAL A 1 104 ? -16.289 -5.225 9.316 1.00 87.44 104 VAL A C 1
ATOM 826 O O . VAL A 1 104 ? -16.473 -6.250 9.964 1.00 87.44 104 VAL A O 1
ATOM 829 N N . LYS A 1 105 ? -16.434 -5.187 7.986 1.00 85.12 105 LYS A N 1
ATOM 830 C CA . LYS A 1 105 ? -16.892 -6.331 7.182 1.00 85.12 105 LYS A CA 1
ATOM 831 C C . LYS A 1 105 ? -16.002 -7.562 7.363 1.00 85.12 105 LYS A C 1
ATOM 833 O O . LYS A 1 105 ? -16.489 -8.684 7.302 1.00 85.12 105 LYS A O 1
ATOM 838 N N . ARG A 1 106 ? -14.702 -7.357 7.578 1.00 81.38 106 ARG A N 1
ATOM 839 C CA . ARG A 1 106 ? -13.720 -8.430 7.772 1.00 81.38 106 ARG A CA 1
ATOM 840 C C . ARG A 1 106 ? -13.409 -8.755 9.233 1.00 81.38 106 ARG A C 1
ATOM 842 O O . ARG A 1 106 ? -12.496 -9.533 9.473 1.00 81.38 106 ARG A O 1
ATOM 849 N N . ASN A 1 107 ? -14.157 -8.195 10.187 1.00 83.44 107 ASN A N 1
ATOM 850 C CA . ASN A 1 107 ? -13.938 -8.366 11.629 1.00 83.44 107 ASN A CA 1
ATOM 851 C C . ASN A 1 107 ? -12.547 -7.923 12.126 1.00 83.44 107 ASN A C 1
ATOM 853 O O . ASN A 1 107 ? -12.135 -8.306 13.215 1.00 83.44 107 ASN A O 1
ATOM 857 N N . PHE A 1 108 ? -11.834 -7.086 11.366 1.00 82.62 108 PHE A N 1
ATOM 858 C CA . PHE A 1 108 ? -10.550 -6.526 11.799 1.00 82.62 108 PHE A CA 1
ATOM 859 C C . PHE A 1 108 ? -10.726 -5.368 12.787 1.00 82.62 108 PHE A C 1
ATOM 861 O O . PHE A 1 108 ? -9.883 -5.138 13.644 1.00 82.62 108 PHE A O 1
ATOM 868 N N . LEU A 1 109 ? -11.816 -4.606 12.657 1.00 83.25 109 LEU A N 1
ATOM 869 C CA . LEU A 1 109 ? -12.170 -3.532 13.581 1.00 83.25 109 LEU A CA 1
ATOM 870 C C . LEU A 1 109 ? -13.658 -3.594 13.897 1.00 83.25 109 LEU A C 1
ATOM 872 O O . LEU A 1 109 ? -14.484 -3.852 13.028 1.00 83.25 109 LEU A O 1
ATOM 876 N N . THR A 1 110 ? -14.017 -3.264 15.129 1.00 86.00 110 THR A N 1
ATOM 877 C CA . THR A 1 110 ? -15.415 -3.037 15.499 1.00 86.00 110 THR A CA 1
ATOM 878 C C . THR A 1 110 ? -15.891 -1.668 15.015 1.00 86.00 110 THR A C 1
ATOM 880 O O . THR A 1 110 ? -15.107 -0.725 14.866 1.00 86.00 110 THR A O 1
ATOM 883 N N . LEU A 1 111 ? -17.204 -1.514 14.820 1.00 85.56 111 LEU A N 1
ATOM 884 C CA . LEU A 1 111 ? -17.800 -0.224 14.454 1.00 85.56 111 LEU A CA 1
ATOM 885 C C . LEU A 1 111 ? -17.450 0.874 15.474 1.00 85.56 111 LEU A C 1
ATOM 887 O O . LEU A 1 111 ? -17.215 2.020 15.095 1.00 85.56 111 LEU A O 1
ATOM 891 N N . THR A 1 112 ? -17.375 0.516 16.756 1.00 85.94 112 THR A N 1
ATOM 892 C CA . THR A 1 112 ? -16.988 1.419 17.845 1.00 85.94 112 THR A CA 1
ATOM 893 C C . THR A 1 112 ? -15.551 1.909 17.681 1.00 85.94 112 THR A C 1
ATOM 895 O O . THR A 1 112 ? -15.314 3.113 17.732 1.00 85.94 112 THR A O 1
ATOM 898 N N . GLN A 1 113 ? -14.606 1.010 17.390 1.00 84.06 113 GLN A N 1
ATOM 899 C CA . GLN A 1 113 ? -13.212 1.378 17.125 1.00 84.06 113 GLN A CA 1
ATOM 900 C C . GLN A 1 113 ? -13.089 2.271 15.885 1.00 84.06 113 GLN A C 1
ATOM 902 O O . GLN A 1 113 ? -12.388 3.281 15.914 1.00 84.06 113 GLN A O 1
ATOM 907 N N . VAL A 1 114 ? -13.819 1.967 14.809 1.00 84.44 114 VAL A N 1
ATOM 908 C CA . VAL A 1 114 ? -13.832 2.818 13.609 1.00 84.44 114 VAL A CA 1
ATOM 909 C C . VAL A 1 114 ? -14.358 4.219 13.925 1.00 84.44 114 VAL A C 1
ATOM 911 O O . VAL A 1 114 ? -13.749 5.202 13.507 1.00 84.44 114 VAL A O 1
ATOM 914 N N . LYS A 1 115 ? -15.438 4.335 14.706 1.00 85.12 115 LYS A N 1
ATOM 915 C CA . LYS A 1 115 ? -15.968 5.634 15.149 1.00 85.12 115 LYS A CA 1
ATOM 916 C C . LYS A 1 115 ? -14.950 6.408 15.987 1.00 85.12 115 LYS A C 1
ATOM 918 O O . LYS A 1 115 ? -14.727 7.583 15.717 1.00 85.12 115 LYS A O 1
ATOM 923 N N . SER A 1 116 ? -14.277 5.752 16.935 1.00 85.38 116 SER A N 1
ATOM 924 C CA . SER A 1 116 ? -13.214 6.382 17.728 1.00 85.38 116 SER A CA 1
ATOM 925 C C . SER A 1 116 ? -12.050 6.886 16.866 1.00 85.38 116 SER A C 1
ATOM 927 O O . SER A 1 116 ? -11.510 7.955 17.148 1.00 85.38 116 SER A O 1
ATOM 929 N N . LEU A 1 117 ? -11.674 6.161 15.804 1.00 83.50 117 LEU A N 1
ATOM 930 C CA . LEU A 1 117 ? -10.650 6.610 14.851 1.00 83.50 117 LEU A CA 1
ATOM 931 C C . LEU A 1 117 ? -11.117 7.815 14.028 1.00 83.50 117 LEU A C 1
ATOM 933 O O . LEU A 1 117 ? -10.325 8.730 13.815 1.00 83.50 117 LEU A O 1
ATOM 937 N N . LEU A 1 118 ? -12.386 7.841 13.602 1.00 83.12 118 LEU A N 1
ATOM 938 C CA . LEU A 1 118 ? -12.964 8.989 12.896 1.00 83.12 118 LEU A CA 1
ATOM 939 C C . LEU A 1 118 ? -12.940 10.247 13.768 1.00 83.12 118 LEU A C 1
ATOM 941 O O . LEU A 1 118 ? -12.441 11.278 13.329 1.00 83.12 118 LEU A O 1
ATOM 945 N N . SER A 1 119 ? -13.397 10.152 15.019 1.00 83.69 119 SER A N 1
ATOM 946 C CA . SER A 1 119 ? -13.373 11.288 15.949 1.00 83.69 119 SER A CA 1
ATOM 947 C C . SER A 1 119 ? -11.949 11.771 16.236 1.00 83.69 119 SER A C 1
ATOM 949 O O . SER A 1 119 ? -11.707 12.969 16.372 1.00 83.69 119 SER A O 1
ATOM 951 N N . LEU A 1 120 ? -10.979 10.853 16.299 1.00 81.19 120 LEU A N 1
ATOM 952 C CA . LEU A 1 120 ? -9.571 11.210 16.471 1.00 81.19 120 LEU A CA 1
ATOM 953 C C . LEU A 1 120 ? -9.018 11.946 15.243 1.00 81.19 120 LEU A C 1
ATOM 955 O O . LEU A 1 120 ? -8.294 12.927 15.394 1.00 81.19 120 LEU A O 1
ATOM 959 N N . GLN A 1 121 ? -9.395 11.517 14.038 1.00 75.56 121 GLN A N 1
ATOM 960 C CA . GLN A 1 121 ? -9.035 12.197 12.797 1.00 75.56 121 GLN A CA 1
ATOM 961 C C . GLN A 1 121 ? -9.632 13.612 12.727 1.00 75.56 121 GLN A C 1
ATOM 963 O O . GLN 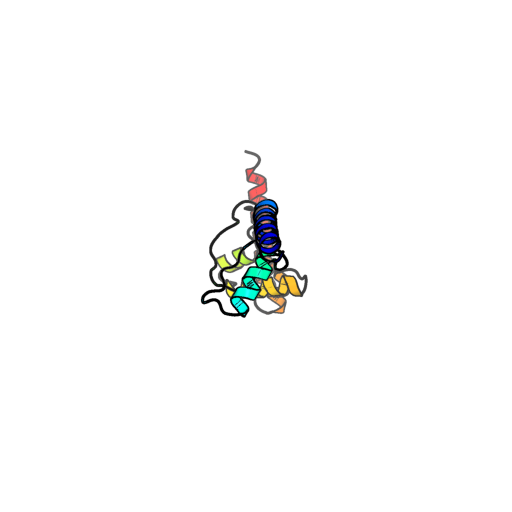A 1 121 ? -8.931 14.546 12.339 1.00 75.56 121 GLN A O 1
ATOM 968 N N . GLU A 1 122 ? -10.893 13.793 13.126 1.00 79.94 122 GLU A N 1
ATOM 969 C CA . GLU A 1 122 ? -11.531 15.117 13.185 1.00 79.94 122 GLU A CA 1
ATOM 970 C C . GLU A 1 122 ? -10.844 16.043 14.189 1.00 79.94 122 GLU A C 1
ATOM 972 O O . GLU A 1 122 ? -10.615 17.217 13.899 1.00 79.94 122 GLU A O 1
ATOM 977 N N . ARG A 1 123 ? -10.429 15.502 15.338 1.00 79.56 123 ARG A N 1
ATOM 978 C CA . ARG A 1 123 ? -9.685 16.257 16.349 1.00 79.56 123 ARG A CA 1
ATOM 979 C C . ARG A 1 123 ? -8.311 16.702 15.848 1.00 79.56 123 ARG A C 1
ATOM 981 O O . ARG A 1 123 ? -7.930 17.848 16.060 1.00 79.56 123 ARG A O 1
ATOM 988 N N . ILE A 1 124 ? -7.588 15.828 15.143 1.00 75.44 124 ILE A N 1
ATOM 989 C CA . ILE A 1 124 ? -6.311 16.186 14.503 1.00 75.44 124 ILE A CA 1
ATOM 990 C C . ILE A 1 124 ? -6.536 17.286 13.458 1.00 75.44 124 ILE A C 1
ATOM 992 O O . ILE A 1 124 ? -5.796 18.265 13.438 1.00 75.44 124 ILE A O 1
ATOM 996 N N . LYS A 1 125 ? -7.591 17.172 12.641 1.00 74.44 125 LYS A N 1
ATOM 997 C CA . LYS A 1 125 ? -7.946 18.182 11.634 1.00 74.44 125 LYS A CA 1
ATOM 998 C C . LYS A 1 125 ? -8.210 19.559 12.258 1.00 74.44 125 LYS A C 1
ATOM 1000 O O . LYS A 1 125 ? -7.749 20.556 11.713 1.00 74.44 125 LYS A O 1
ATOM 1005 N N . MET A 1 126 ? -8.904 19.612 13.398 1.00 67.75 126 MET A N 1
ATOM 1006 C CA . MET A 1 126 ? -9.179 20.866 14.115 1.00 67.75 126 MET A CA 1
ATOM 1007 C C . MET A 1 126 ? -7.914 21.503 14.705 1.00 67.75 126 MET A C 1
ATOM 1009 O O . MET A 1 126 ? -7.705 22.698 14.530 1.00 67.75 126 MET A O 1
ATOM 1013 N N . ASN A 1 127 ? -7.036 20.715 15.333 1.00 67.50 127 ASN A N 1
ATOM 1014 C CA . ASN A 1 127 ? -5.791 21.226 15.922 1.00 67.50 127 ASN A CA 1
ATOM 10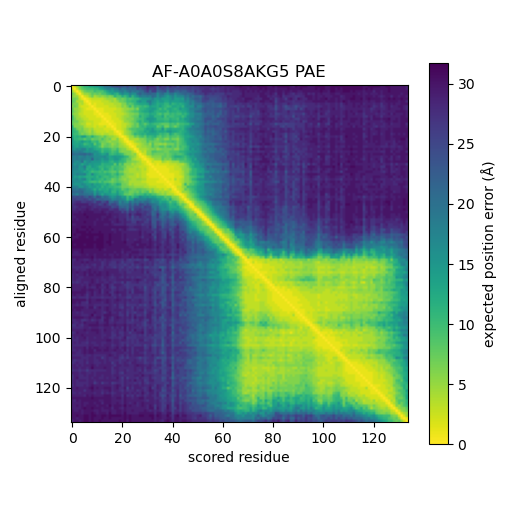15 C C . ASN A 1 127 ? -4.818 21.809 14.883 1.00 67.50 127 ASN A C 1
ATOM 1017 O O . ASN A 1 127 ? -4.072 22.735 15.189 1.00 67.50 127 ASN A O 1
ATOM 1021 N N . VAL A 1 128 ? -4.809 21.264 13.665 1.00 64.69 128 VAL A N 1
ATOM 1022 C CA . VAL A 1 128 ? -3.988 21.787 12.563 1.00 64.69 128 VAL A CA 1
ATOM 1023 C C . VAL A 1 128 ? -4.533 23.123 12.053 1.00 64.69 128 VAL A C 1
ATOM 1025 O O . VAL A 1 128 ? -3.750 24.007 11.721 1.00 64.69 128 VAL A O 1
ATOM 1028 N N . MET A 1 129 ? -5.858 23.290 12.028 1.00 58.22 129 MET A N 1
ATOM 1029 C CA . MET A 1 129 ? -6.508 24.526 11.579 1.00 58.22 129 MET A CA 1
ATOM 1030 C C . MET A 1 129 ? -6.184 25.709 12.503 1.00 58.22 129 MET A C 1
ATOM 1032 O O . MET A 1 129 ? -5.958 26.811 12.029 1.00 58.22 129 MET A O 1
ATOM 1036 N N . THR A 1 130 ? -6.090 25.475 13.815 1.00 55.72 130 THR A N 1
ATOM 1037 C CA . THR A 1 130 ? -5.773 26.513 14.813 1.00 55.72 130 THR A CA 1
ATOM 1038 C C . THR A 1 130 ? -4.295 26.913 14.874 1.00 55.72 130 THR A C 1
ATOM 1040 O O . THR A 1 130 ? -3.964 27.876 15.553 1.00 55.72 130 THR A O 1
ATOM 1043 N N . ALA A 1 131 ? -3.397 26.177 14.211 1.00 53.09 131 ALA A N 1
ATOM 1044 C CA . ALA A 1 131 ? -1.950 26.423 14.249 1.00 53.09 131 ALA A CA 1
ATOM 1045 C C . ALA A 1 131 ? -1.429 27.257 13.060 1.00 53.09 131 ALA A C 1
ATOM 1047 O O . ALA A 1 131 ? -0.222 27.434 12.931 1.00 53.09 131 ALA A O 1
ATOM 1048 N N . VAL A 1 132 ? -2.317 27.728 12.177 1.00 53.69 132 VAL A N 1
ATOM 1049 C CA . VAL A 1 132 ? -1.974 28.549 10.997 1.00 53.69 132 VAL A CA 1
ATOM 1050 C C . VAL A 1 132 ? -2.254 30.047 11.230 1.00 53.69 132 VAL A C 1
ATOM 1052 O O . VAL A 1 132 ? -1.803 30.873 10.446 1.00 53.69 132 VAL A O 1
ATOM 1055 N N . ASP A 1 133 ? -2.922 30.405 12.331 1.00 46.91 133 ASP A N 1
ATOM 1056 C CA . ASP A 1 133 ? -3.305 31.784 12.689 1.00 46.91 133 ASP A CA 1
ATOM 1057 C C . ASP A 1 133 ? -2.430 32.414 13.807 1.00 46.91 133 ASP A C 1
ATOM 1059 O O . ASP A 1 133 ? -2.896 33.292 14.536 1.00 46.91 133 ASP A O 1
ATOM 1063 N N . GLN A 1 134 ? -1.171 31.983 13.976 1.00 41.34 134 GLN A N 1
ATOM 1064 C CA . GLN A 1 134 ? -0.190 32.624 14.877 1.00 41.34 134 GLN A CA 1
ATOM 1065 C C . GLN A 1 134 ? 1.101 33.007 14.159 1.00 41.34 134 GLN A C 1
ATOM 1067 O O . GLN A 1 134 ? 1.615 32.168 13.385 1.00 41.34 134 GLN A O 1
#

Sequence (134 aa):
AKRSNCIQELQQASQIFQKYNIPSINTSRKSIEELAAQISQEIGLYKKPNLLRSAPSRTLQAKEHMLQKIGQLAMSKKWLSPDEVRQIMFCQKADEAKFGQVAVKRNFLTLTQVKSLLSLQERIKMNVMTAVDQ

Solvent-accessible surface area (backbone atoms only — not comparable to full-atom values): 8467 Å² total; per-residue (Å²): 143,71,64,67,59,54,54,52,52,52,51,50,53,50,49,50,42,66,75,64,63,61,86,81,80,87,64,83,93,55,53,73,68,56,49,52,51,50,51,34,48,76,74,63,76,51,77,75,77,92,76,86,79,94,76,98,72,88,83,84,84,90,89,78,92,68,66,77,52,68,63,57,55,33,39,75,70,70,60,36,53,77,66,55,43,51,54,43,53,54,44,27,69,74,66,74,46,55,65,60,56,52,25,38,76,67,70,60,35,53,70,68,56,45,49,55,50,52,55,49,47,54,51,46,49,53,59,57,63,68,66,72,82,117

Foldseek 3Di:
DPVVVVVVVVVVVVCCCVVVVPDDDDPPPDDPVRVVVVVCVVVVVDPDPPDDDDDPDDDDDDDDPQFDDLLNVCVVVVLDDPVRSVVLVVVCVVVVDDSLVSCCVVVSDPPVSSVVSVVVRVVSVVVVVVVVPD